Protein AF-A0AAP0C9Q2-F1 (afdb_monomer)

Mean predicted aligned error: 10.0 Å

InterPro domains:
  IPR010666 Zinc finger, GRF-type [PF06839] (2-42)
  IPR010666 Zinc finger, GRF-type [PS51999] (4-44)

pLDDT: mean 94.85, std 4.02, range [73.38, 98.44]

Solvent-accessible surface area (backbone atoms only — not comparable to full-atom values): 6622 Å² total; per-residue (Å²): 140,56,68,23,84,80,75,42,68,38,40,79,48,65,37,84,44,92,91,45,62,72,43,41,26,35,26,53,69,62,81,91,54,90,66,78,38,74,45,80,56,77,77,85,73,54,72,69,53,67,63,46,50,62,56,53,52,54,51,52,53,52,50,53,51,52,52,48,50,53,54,54,52,50,55,52,52,54,49,52,50,55,52,50,54,50,50,51,51,50,51,53,50,52,53,52,51,51,53,53,51,52,53,52,50,54,52,53,55,54,67,73,74,112

Organism: NCBI:txid3103831

Sequence (114 aa):
MVLCYCGRFAIVRTSKTDTNPGRRFYCCAEQGSNCGFFMWFDPPMCARSTELIPGLLKSKMRADLLEHELRTGLGSSTRNQADFEKLEQEISKKNTQIKYLLVIIAFLCLMLLF

Secondary structure (DSSP, 8-state):
--B-TTSSBPEEEE--STTSTT-EEEE-SSTT-TT--EEE--PPPPHHHHHHHHHHHHHHHHHHHHHHHHHHHHH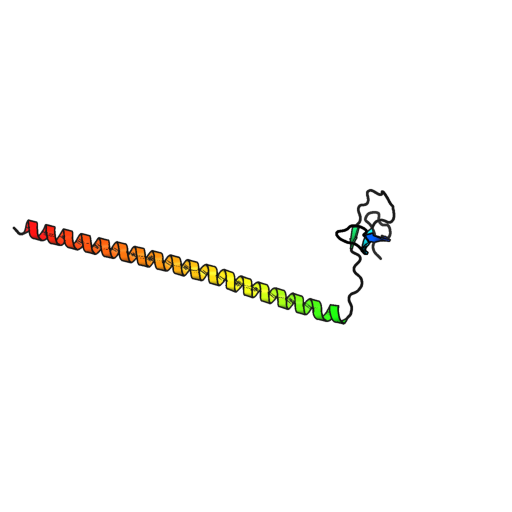HHHHHHHHHHHHHHHHHHHHHHHHHHHHHHHHHHHHT--

Nearest PDB structures (foldseek):
  7jl5-assembly1_A  TM=7.901E-01  e=2.391E-02  Homo sapiens
  7nkx-assembly1_W  TM=2.955E-01  e=7.868E+00  Saccharomyces cerevisiae S288C

Radius of gyration: 36.59 Å; Cα contacts (8 Å, |Δi|>4): 78; chains: 1; bounding box: 69×38×98 Å

Structure (mmCIF, N/CA/C/O backbone):
data_AF-A0AAP0C9Q2-F1
#
_entry.id   AF-A0AAP0C9Q2-F1
#
loop_
_atom_site.group_PDB
_atom_site.id
_atom_site.type_symbol
_atom_site.label_atom_id
_atom_site.label_alt_id
_atom_site.label_comp_id
_atom_site.label_asym_id
_atom_site.label_entity_id
_atom_site.label_seq_id
_atom_site.pdbx_PDB_ins_code
_atom_site.Cartn_x
_atom_site.Cartn_y
_atom_site.Cartn_z
_atom_site.occupancy
_atom_site.B_iso_or_equiv
_atom_site.auth_seq_id
_atom_site.auth_comp_id
_atom_site.auth_asym_id
_atom_site.auth_atom_id
_atom_site.pdbx_PDB_model_num
ATOM 1 N N . MET A 1 1 ? 11.762 1.587 -30.025 1.00 82.12 1 MET A N 1
ATOM 2 C CA . MET A 1 1 ? 12.745 2.696 -29.985 1.00 82.12 1 MET A CA 1
ATOM 3 C C . MET A 1 1 ? 12.202 3.772 -29.060 1.00 82.12 1 MET A C 1
ATOM 5 O O . MET A 1 1 ? 10.992 3.941 -29.035 1.00 82.12 1 MET A O 1
ATOM 9 N N . VAL A 1 2 ? 13.060 4.451 -28.295 1.00 93.94 2 VAL A N 1
ATOM 10 C CA . VAL A 1 2 ? 12.662 5.487 -27.325 1.00 93.94 2 VAL A CA 1
ATOM 11 C C . VAL A 1 2 ? 13.226 6.829 -27.796 1.00 93.94 2 VAL A C 1
ATOM 13 O O . VAL A 1 2 ? 14.399 6.888 -28.164 1.00 93.94 2 VAL A O 1
ATOM 16 N N . LEU A 1 3 ? 12.407 7.882 -27.826 1.00 96.81 3 LEU A N 1
ATOM 17 C CA . LEU A 1 3 ? 12.835 9.245 -28.162 1.00 96.81 3 LEU A CA 1
ATOM 18 C C . LEU A 1 3 ? 13.100 10.039 -26.879 1.00 96.81 3 LEU A C 1
ATOM 20 O O . LEU A 1 3 ? 12.349 9.918 -25.914 1.00 96.81 3 LEU A O 1
ATOM 24 N N . CYS A 1 4 ? 14.158 10.849 -26.867 1.00 96.81 4 CYS A N 1
ATOM 25 C CA . CYS A 1 4 ? 14.398 11.815 -25.801 1.00 96.81 4 CYS A CA 1
ATOM 26 C C . CYS A 1 4 ? 13.550 13.082 -25.999 1.00 96.81 4 CYS A C 1
ATOM 28 O O . CYS A 1 4 ? 12.942 13.284 -27.051 1.00 96.81 4 CYS A O 1
ATOM 30 N N . TYR A 1 5 ? 13.569 13.991 -25.020 1.00 96.25 5 TYR A N 1
ATOM 31 C CA . TYR A 1 5 ? 12.808 15.248 -25.085 1.00 96.25 5 TYR A CA 1
ATOM 32 C C . TYR A 1 5 ? 13.251 16.206 -26.202 1.00 96.25 5 TYR A C 1
ATOM 34 O O . TYR A 1 5 ? 12.504 17.105 -26.565 1.00 96.25 5 TYR A O 1
ATO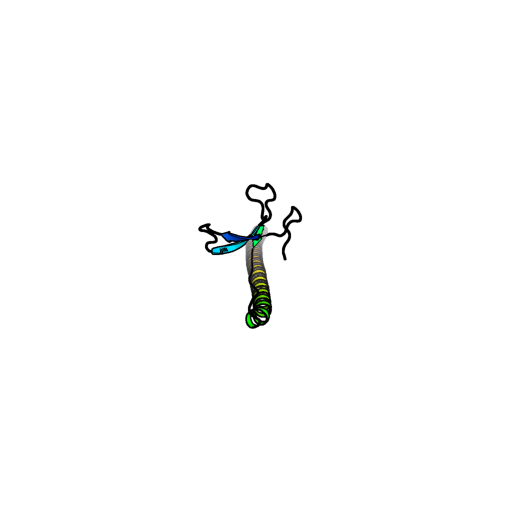M 42 N N . CYS A 1 6 ? 14.430 16.003 -26.796 1.00 95.81 6 CYS A N 1
ATOM 43 C CA . CYS A 1 6 ? 14.866 16.751 -27.978 1.00 95.81 6 CYS A CA 1
ATOM 44 C C . CYS A 1 6 ? 14.362 16.154 -29.306 1.00 95.81 6 CYS A C 1
ATOM 46 O O . CYS A 1 6 ? 14.815 16.582 -30.365 1.00 95.81 6 CYS A O 1
ATOM 48 N N . GLY A 1 7 ? 13.517 15.116 -29.269 1.00 94.88 7 GLY A N 1
ATOM 49 C CA . GLY A 1 7 ? 13.023 14.415 -30.461 1.00 94.88 7 GLY A CA 1
ATOM 50 C C . GLY A 1 7 ? 14.046 13.486 -31.127 1.00 94.88 7 GLY A C 1
ATOM 51 O O . GLY A 1 7 ? 13.789 12.961 -32.206 1.00 94.88 7 GLY A O 1
ATOM 52 N N . ARG A 1 8 ? 15.209 13.263 -30.502 1.00 94.56 8 ARG A N 1
ATOM 53 C CA . ARG A 1 8 ? 16.263 12.358 -30.993 1.00 94.56 8 ARG A CA 1
ATOM 54 C C . ARG A 1 8 ? 16.108 10.965 -30.388 1.00 94.56 8 ARG A C 1
ATOM 56 O O . ARG A 1 8 ? 15.576 10.824 -29.290 1.00 94.56 8 ARG A O 1
ATOM 63 N N . PHE A 1 9 ? 16.626 9.934 -31.052 1.00 97.06 9 PHE A N 1
ATOM 64 C CA . PHE A 1 9 ? 16.680 8.596 -30.459 1.00 97.06 9 PHE A CA 1
ATOM 65 C C . PHE A 1 9 ? 17.549 8.585 -29.196 1.00 97.06 9 PHE A C 1
ATOM 67 O O . PHE A 1 9 ? 18.692 9.045 -29.199 1.00 97.06 9 PHE A O 1
ATOM 74 N N . ALA A 1 10 ? 16.988 8.058 -28.110 1.00 96.50 10 ALA A N 1
ATOM 75 C CA . ALA A 1 10 ? 17.693 7.866 -26.857 1.00 96.50 10 ALA A CA 1
ATOM 76 C C . ALA A 1 10 ? 18.682 6.697 -26.967 1.00 96.50 10 ALA A C 1
ATOM 78 O O . ALA A 1 10 ? 18.417 5.692 -27.631 1.00 96.50 10 ALA A O 1
ATOM 79 N N . ILE A 1 11 ? 19.808 6.812 -26.268 1.00 95.88 11 ILE A N 1
ATOM 80 C CA . ILE A 1 11 ? 20.831 5.764 -26.175 1.00 95.88 11 ILE A CA 1
ATOM 81 C C . ILE A 1 11 ? 20.741 5.058 -24.828 1.00 95.88 11 ILE A C 1
ATOM 83 O O . ILE A 1 11 ? 20.300 5.651 -23.848 1.00 95.88 11 ILE A O 1
ATOM 87 N N . VAL A 1 12 ? 21.196 3.807 -24.761 1.00 96.44 12 VAL A N 1
ATOM 88 C CA . VAL A 1 12 ? 21.262 3.065 -23.497 1.00 96.44 12 VAL A CA 1
ATOM 89 C C . VAL A 1 12 ? 22.642 3.224 -22.870 1.00 96.44 12 VAL A C 1
ATOM 91 O O . VAL A 1 12 ? 23.653 2.944 -23.512 1.00 96.44 12 VAL A O 1
ATOM 94 N N . ARG A 1 13 ? 22.687 3.610 -21.597 1.00 95.56 13 ARG A N 1
ATOM 95 C CA . ARG A 1 13 ? 23.893 3.632 -20.762 1.00 95.56 13 ARG A CA 1
ATOM 96 C C . ARG A 1 13 ? 23.734 2.710 -19.563 1.00 95.56 13 ARG A C 1
ATOM 98 O O . ARG A 1 13 ? 22.628 2.290 -19.235 1.00 95.56 13 ARG A O 1
ATOM 105 N N . THR A 1 14 ? 24.852 2.406 -18.917 1.00 96.62 14 THR A N 1
ATOM 106 C CA . THR A 1 14 ? 24.905 1.606 -17.693 1.00 96.62 14 THR A CA 1
ATOM 107 C C . THR A 1 14 ? 25.281 2.506 -16.528 1.00 96.62 14 THR A C 1
ATOM 109 O O . THR A 1 14 ? 26.264 3.245 -16.603 1.00 96.62 14 THR A O 1
ATOM 112 N N . SER A 1 15 ? 24.489 2.455 -15.464 1.00 96.44 15 SER A N 1
ATOM 113 C CA . SER A 1 15 ? 24.747 3.170 -14.225 1.00 96.44 15 SER A CA 1
ATOM 114 C C . SER A 1 15 ? 25.999 2.620 -13.543 1.00 96.44 15 SER A C 1
ATOM 116 O O . SER A 1 15 ? 26.206 1.409 -13.448 1.00 96.44 15 SER A O 1
ATOM 118 N N . LYS A 1 16 ? 26.834 3.548 -13.078 1.00 96.06 16 LYS A N 1
ATOM 119 C CA . LYS A 1 16 ? 28.051 3.287 -12.301 1.00 96.06 16 LYS A CA 1
ATOM 120 C C . LYS A 1 16 ? 27.932 3.814 -10.866 1.00 96.06 16 LYS A C 1
ATOM 122 O O . LYS A 1 16 ? 28.944 3.989 -10.206 1.00 96.06 16 LYS A O 1
ATOM 127 N N . THR A 1 17 ? 26.719 4.145 -10.423 1.00 95.69 17 THR A N 1
ATOM 12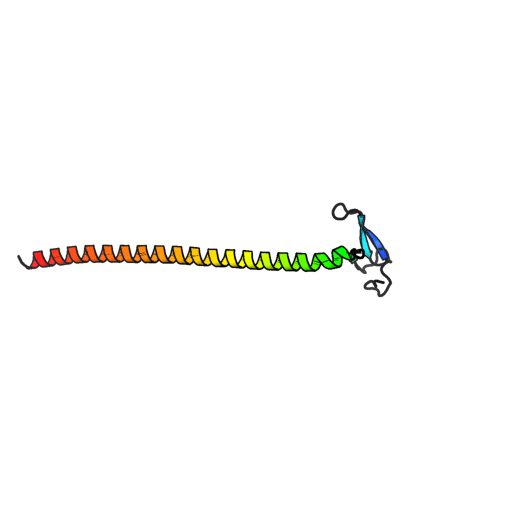8 C CA . THR A 1 17 ? 26.471 4.607 -9.053 1.00 95.69 17 THR A CA 1
ATOM 129 C C . THR A 1 17 ? 26.376 3.421 -8.105 1.00 95.69 17 THR A C 1
ATOM 131 O O . THR A 1 17 ? 25.880 2.363 -8.496 1.00 95.69 17 THR A O 1
ATOM 134 N N . ASP A 1 18 ? 26.765 3.617 -6.848 1.00 96.75 18 ASP A N 1
ATOM 135 C CA . ASP A 1 18 ? 26.705 2.570 -5.818 1.00 96.75 18 ASP A CA 1
ATOM 136 C C . ASP A 1 18 ? 25.270 2.125 -5.506 1.00 96.75 18 ASP A C 1
ATOM 138 O O . ASP A 1 18 ? 25.033 0.985 -5.120 1.00 96.75 18 ASP A O 1
ATOM 142 N N . THR A 1 19 ? 24.283 3.002 -5.716 1.00 96.62 19 THR A N 1
ATOM 143 C CA . THR A 1 19 ? 22.862 2.683 -5.506 1.00 96.62 19 THR A CA 1
ATOM 144 C C . THR A 1 19 ? 22.282 1.807 -6.618 1.00 96.62 19 THR A C 1
ATOM 146 O O . THR A 1 19 ? 21.358 1.039 -6.375 1.00 96.62 19 THR A O 1
ATOM 149 N N . ASN A 1 20 ? 22.773 1.939 -7.856 1.00 95.12 20 ASN A N 1
ATOM 150 C CA . ASN A 1 20 ? 22.260 1.198 -9.013 1.00 95.12 20 ASN A CA 1
ATOM 151 C C . ASN A 1 20 ? 23.406 0.674 -9.897 1.00 95.12 20 ASN A C 1
ATOM 153 O O . ASN A 1 20 ? 23.450 1.007 -11.088 1.00 95.12 20 ASN A O 1
ATOM 157 N N . PRO A 1 21 ? 24.355 -0.109 -9.364 1.00 96.19 21 PRO A N 1
ATOM 158 C CA . PRO A 1 21 ? 25.501 -0.562 -10.135 1.00 96.19 21 PRO A CA 1
ATOM 159 C C . PRO A 1 21 ? 25.038 -1.510 -11.243 1.00 96.19 21 PRO A C 1
ATOM 161 O O . PRO A 1 21 ? 24.248 -2.425 -11.019 1.00 96.19 21 PRO A O 1
ATOM 164 N N . GLY A 1 22 ? 25.489 -1.273 -12.474 1.00 95.19 22 GLY A N 1
ATOM 165 C CA . GLY A 1 22 ? 25.190 -2.152 -13.607 1.00 95.19 22 GLY A CA 1
ATOM 166 C C . GLY A 1 22 ? 23.778 -2.013 -14.194 1.00 95.19 22 GLY A C 1
ATOM 167 O O . GLY A 1 22 ? 23.507 -2.584 -15.252 1.00 95.19 22 GLY A O 1
ATOM 168 N N . ARG A 1 23 ? 22.879 -1.225 -13.583 1.00 96.69 23 ARG A N 1
ATOM 169 C CA . ARG A 1 23 ? 21.519 -1.025 -14.110 1.00 96.69 23 ARG A CA 1
ATOM 170 C C . ARG A 1 23 ? 21.544 -0.150 -15.363 1.00 96.69 23 ARG A C 1
ATOM 172 O O . ARG A 1 23 ? 22.186 0.900 -15.385 1.00 96.69 23 ARG A O 1
ATOM 179 N N . ARG A 1 24 ? 20.841 -0.566 -16.417 1.00 97.31 24 ARG A N 1
ATOM 180 C CA . ARG A 1 24 ? 20.804 0.152 -17.700 1.00 97.31 24 ARG A CA 1
ATOM 181 C C . ARG A 1 24 ? 19.663 1.166 -17.745 1.00 97.31 24 ARG A C 1
ATOM 183 O O . ARG A 1 24 ? 18.604 0.927 -17.176 1.00 97.31 24 ARG A O 1
ATOM 190 N N . PHE A 1 25 ? 19.861 2.275 -18.447 1.00 96.75 25 PHE A N 1
ATOM 191 C CA . PHE A 1 25 ? 18.859 3.326 -18.636 1.00 96.75 25 PHE A CA 1
ATOM 192 C C . PHE A 1 25 ? 18.997 3.984 -20.010 1.00 96.75 25 PHE A C 1
ATOM 194 O O . PHE A 1 25 ? 20.093 4.057 -20.563 1.00 96.75 25 PHE A O 1
ATOM 201 N N . TYR A 1 26 ? 17.887 4.466 -20.557 1.00 96.69 26 TYR A N 1
ATOM 202 C CA . TYR A 1 26 ? 17.840 5.339 -21.719 1.00 96.69 26 TYR A CA 1
ATOM 203 C C . TYR A 1 26 ? 18.140 6.786 -21.320 1.00 96.69 26 TYR A C 1
ATOM 205 O O . TYR A 1 26 ? 17.598 7.286 -20.334 1.00 96.69 26 TYR A O 1
ATOM 213 N N . CYS A 1 27 ? 18.960 7.479 -22.109 1.00 95.69 27 CYS A N 1
ATOM 214 C CA . CYS A 1 27 ? 19.243 8.903 -21.944 1.00 95.69 27 CYS A CA 1
ATOM 215 C C . CYS A 1 27 ? 19.404 9.620 -23.290 1.00 95.69 27 CYS A C 1
ATOM 217 O O . CYS A 1 27 ? 19.504 8.986 -24.344 1.00 95.69 27 CYS A O 1
ATOM 219 N N . CYS A 1 28 ? 19.455 10.956 -23.260 1.00 96.50 28 CYS A N 1
ATOM 220 C CA . CYS A 1 28 ? 19.812 11.738 -24.445 1.00 96.50 28 CYS A CA 1
ATOM 221 C C . CYS A 1 28 ? 21.193 11.312 -24.977 1.00 96.50 28 CYS A C 1
ATOM 223 O O . CYS A 1 28 ? 22.119 11.056 -24.203 1.00 96.50 28 CYS A O 1
ATOM 225 N N . ALA A 1 29 ? 21.325 11.235 -26.303 1.00 94.25 29 ALA A N 1
ATOM 226 C CA . ALA A 1 29 ? 22.592 10.917 -26.957 1.00 94.25 29 ALA A CA 1
ATOM 227 C C . ALA A 1 29 ? 23.651 12.014 -26.751 1.00 94.25 29 ALA A C 1
ATOM 229 O O . ALA A 1 29 ? 24.842 11.721 -26.650 1.00 94.25 29 ALA A O 1
ATOM 230 N N . GLU A 1 30 ? 23.207 13.269 -26.659 1.00 93.38 30 GLU A N 1
ATOM 231 C CA . GLU A 1 30 ? 24.069 14.439 -26.526 1.00 93.38 30 GLU A CA 1
ATOM 232 C C . GLU A 1 30 ? 24.525 14.631 -25.075 1.00 93.38 30 GLU A C 1
ATOM 234 O O . GLU A 1 30 ? 23.731 14.944 -24.179 1.00 93.38 30 GLU A O 1
ATOM 239 N N . GLN A 1 31 ? 25.824 14.430 -24.849 1.00 82.88 31 GLN A N 1
ATOM 240 C CA . GLN A 1 31 ? 26.462 14.629 -23.548 1.00 82.88 31 GLN A CA 1
ATOM 241 C C . GLN A 1 31 ? 26.524 16.111 -23.192 1.00 82.88 31 GLN A C 1
ATOM 243 O O . GLN A 1 31 ? 26.833 16.934 -24.043 1.00 82.88 31 GLN A O 1
ATOM 248 N N . GLY A 1 32 ? 26.237 16.442 -21.931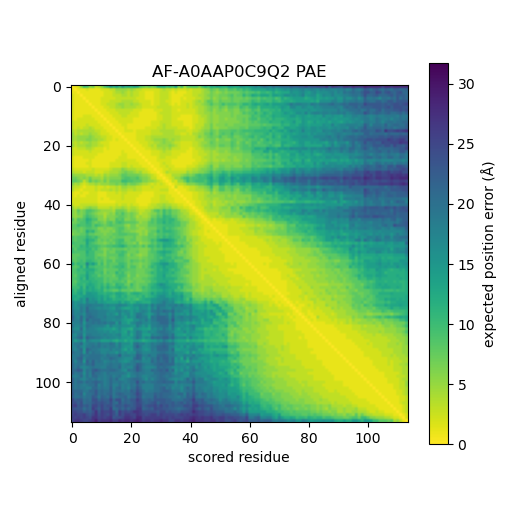 1.00 80.50 32 GLY A N 1
ATOM 249 C CA . GLY A 1 32 ? 26.208 17.833 -21.469 1.00 80.50 32 GLY A CA 1
ATOM 250 C C . GLY A 1 32 ? 24.992 18.630 -21.950 1.00 80.50 32 GLY A C 1
ATOM 251 O O . GLY A 1 32 ? 24.900 19.816 -21.654 1.00 80.50 32 GLY A O 1
ATOM 252 N N . SER A 1 33 ? 24.044 18.003 -22.659 1.00 86.25 33 SER A N 1
ATOM 253 C CA . SER A 1 33 ? 22.785 18.664 -23.001 1.00 86.25 33 SER A CA 1
ATOM 254 C C . SER A 1 33 ? 21.928 18.903 -21.755 1.00 86.25 33 SER A C 1
ATOM 256 O O . SER A 1 33 ? 21.810 18.039 -20.885 1.00 86.25 33 SER A O 1
ATOM 258 N N . ASN A 1 34 ? 21.213 20.027 -21.734 1.00 93.00 34 ASN A N 1
ATOM 259 C CA . ASN A 1 34 ? 20.191 20.323 -20.723 1.00 93.00 34 ASN A CA 1
ATOM 260 C C . ASN A 1 34 ? 18.885 19.527 -20.944 1.00 93.00 34 ASN A C 1
ATOM 262 O O . ASN A 1 34 ? 17.844 19.880 -20.403 1.00 93.00 34 ASN A O 1
ATOM 266 N N . CYS A 1 35 ? 18.913 18.462 -21.759 1.00 95.31 35 CYS A N 1
ATOM 267 C CA . CYS A 1 35 ? 17.734 17.662 -22.086 1.00 95.31 35 CYS A CA 1
ATOM 268 C C . CYS A 1 35 ? 17.154 16.961 -20.852 1.00 95.31 35 CYS A C 1
ATOM 270 O O . CYS A 1 35 ? 15.940 16.892 -20.713 1.00 95.31 35 CYS A O 1
ATOM 272 N N . GLY A 1 36 ? 18.004 16.391 -19.992 1.00 93.50 36 GLY A N 1
ATOM 273 C CA . GL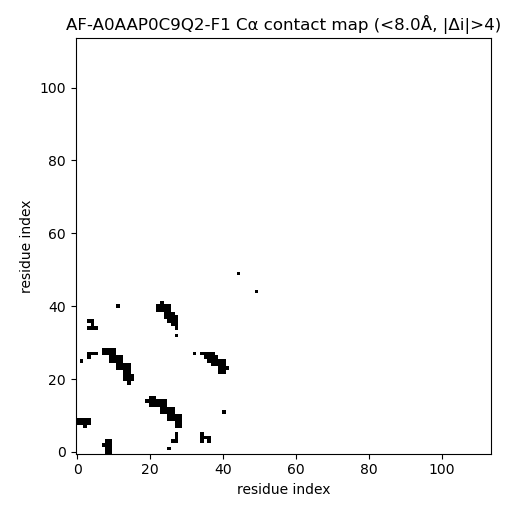Y A 1 36 ? 17.568 15.707 -18.767 1.00 93.50 36 GLY A CA 1
ATOM 274 C C . GLY A 1 36 ? 16.746 14.423 -18.969 1.00 93.50 36 GLY A C 1
ATOM 275 O O . GLY A 1 36 ? 16.240 13.876 -17.994 1.00 93.50 36 GLY A O 1
ATOM 276 N N . PHE A 1 37 ? 16.597 13.917 -20.200 1.00 96.38 37 PHE A N 1
ATOM 277 C CA . PHE A 1 37 ? 15.844 12.684 -20.456 1.00 96.38 37 PHE A CA 1
ATOM 278 C C . PHE A 1 37 ? 16.493 11.468 -19.778 1.00 96.38 37 PHE A C 1
ATOM 280 O O . PHE A 1 37 ? 17.670 11.177 -20.019 1.00 96.38 37 PHE A O 1
ATOM 287 N N . PHE A 1 38 ? 15.698 10.739 -18.993 1.00 95.25 38 PHE A N 1
ATOM 288 C CA . PHE A 1 38 ? 16.086 9.528 -18.278 1.00 95.25 38 PHE A CA 1
ATOM 289 C C . PHE A 1 38 ? 14.904 8.554 -18.199 1.00 95.25 38 PHE A C 1
ATOM 291 O O . PHE A 1 38 ? 13.805 8.940 -17.805 1.00 95.25 38 PHE A O 1
ATOM 298 N N . MET A 1 39 ? 15.133 7.283 -18.524 1.00 95.69 39 MET A N 1
ATOM 299 C CA . MET A 1 39 ? 14.155 6.206 -18.341 1.00 95.69 39 MET A CA 1
ATOM 300 C C . MET A 1 39 ? 14.888 4.894 -18.077 1.00 95.69 39 MET A C 1
ATOM 302 O O . MET A 1 39 ? 15.867 4.599 -18.756 1.00 95.69 39 MET A O 1
ATOM 306 N N . TRP A 1 40 ? 14.442 4.080 -17.124 1.00 96.25 40 TRP A N 1
ATOM 307 C CA . TRP A 1 40 ? 15.071 2.778 -16.893 1.00 96.25 40 TRP A CA 1
ATOM 308 C C . TRP A 1 40 ? 14.919 1.855 -18.110 1.00 96.25 40 TRP A C 1
ATOM 310 O O . TRP A 1 40 ? 13.896 1.861 -18.791 1.00 96.25 40 TRP A O 1
ATOM 320 N N . PHE A 1 41 ? 15.972 1.091 -18.410 1.00 95.19 41 PHE A N 1
ATOM 321 C CA . PHE A 1 41 ? 15.915 0.020 -19.397 1.00 95.19 41 PHE A CA 1
ATOM 322 C C . PHE A 1 41 ? 15.498 -1.250 -18.663 1.00 95.19 41 PHE A C 1
ATOM 324 O O . PHE A 1 41 ? 16.297 -1.813 -17.911 1.00 95.19 41 PHE A O 1
ATOM 331 N N . ASP A 1 42 ? 14.275 -1.703 -18.914 1.00 89.44 42 ASP A N 1
ATOM 332 C CA . ASP A 1 42 ? 13.784 -2.971 -18.395 1.00 89.44 42 ASP A CA 1
ATOM 333 C C . ASP A 1 42 ? 13.779 -4.001 -19.538 1.00 89.44 42 ASP A C 1
ATOM 335 O O . ASP A 1 42 ? 13.115 -3.790 -20.560 1.00 89.44 42 ASP A O 1
ATOM 339 N N . PRO A 1 43 ? 14.560 -5.093 -19.436 1.00 85.62 43 PRO A N 1
ATOM 340 C CA . PRO A 1 43 ? 14.530 -6.151 -20.436 1.00 85.62 43 PRO A CA 1
ATOM 341 C C . PRO A 1 43 ? 13.154 -6.836 -20.451 1.00 85.62 43 PRO A C 1
ATOM 343 O O . PRO A 1 43 ? 12.460 -6.843 -19.429 1.00 85.62 43 PRO A O 1
ATOM 346 N N . PRO A 1 44 ? 12.755 -7.452 -21.580 1.00 86.94 44 PRO A N 1
ATOM 347 C CA . PRO A 1 44 ? 11.529 -8.234 -21.617 1.00 86.94 44 PRO A CA 1
ATOM 348 C C . PRO A 1 44 ? 11.584 -9.327 -20.548 1.00 86.94 44 PRO A C 1
ATOM 350 O O . PRO A 1 44 ? 12.551 -10.086 -20.454 1.00 86.94 44 PRO A O 1
ATOM 353 N N . MET A 1 45 ? 10.536 -9.390 -19.731 1.00 88.38 45 MET A N 1
ATOM 354 C CA . MET A 1 45 ? 10.350 -10.479 -18.779 1.00 88.38 45 MET A CA 1
ATOM 355 C C . MET A 1 45 ? 10.154 -11.795 -19.537 1.00 88.38 45 MET A C 1
ATOM 357 O O . MET A 1 45 ? 9.634 -11.809 -20.654 1.00 88.38 45 MET A O 1
ATOM 361 N N . CYS A 1 46 ? 10.546 -12.919 -18.934 1.00 92.38 46 CYS A N 1
ATOM 362 C CA . CYS A 1 46 ? 10.246 -14.216 -19.533 1.00 92.38 46 CYS A CA 1
ATOM 363 C C . CYS A 1 46 ? 8.729 -14.478 -19.511 1.00 92.38 46 CYS A C 1
ATOM 365 O O . CYS A 1 46 ? 8.026 -13.998 -18.618 1.00 92.38 46 CYS A O 1
ATOM 367 N N . ALA A 1 47 ? 8.237 -15.277 -20.463 1.00 92.12 47 ALA A N 1
ATOM 368 C CA . ALA A 1 47 ? 6.808 -15.582 -20.600 1.00 92.12 47 ALA A CA 1
ATOM 369 C C . ALA A 1 47 ? 6.184 -16.101 -19.286 1.00 92.12 47 ALA A C 1
ATOM 371 O O . ALA A 1 47 ? 5.118 -15.660 -18.858 1.00 92.12 47 ALA A O 1
ATOM 372 N N . ARG A 1 48 ? 6.922 -16.953 -18.563 1.00 93.62 48 ARG A N 1
ATOM 373 C CA . ARG A 1 48 ? 6.499 -17.460 -17.251 1.00 93.62 48 ARG A CA 1
ATOM 374 C C . ARG A 1 48 ? 6.300 -16.340 -16.225 1.00 93.62 48 ARG A C 1
ATOM 376 O O . ARG A 1 48 ? 5.325 -16.349 -15.481 1.00 93.62 48 ARG A O 1
ATOM 383 N N . SER A 1 49 ? 7.213 -15.372 -16.166 1.00 92.44 49 SER A N 1
ATOM 384 C CA . SER A 1 49 ? 7.087 -14.226 -15.260 1.00 92.44 49 SER A CA 1
ATOM 385 C C . SER A 1 49 ? 5.903 -13.343 -15.639 1.00 92.44 49 SER A C 1
ATOM 387 O O . SER A 1 49 ? 5.178 -12.903 -14.750 1.00 92.44 49 SER A O 1
ATOM 389 N N . THR A 1 50 ? 5.664 -13.124 -16.935 1.00 91.44 50 THR A N 1
ATOM 390 C CA . THR A 1 50 ? 4.523 -12.316 -17.391 1.00 91.44 50 THR A CA 1
ATOM 391 C C . THR A 1 50 ? 3.169 -12.936 -17.051 1.00 91.44 50 THR A C 1
ATOM 393 O O . THR A 1 50 ? 2.214 -12.201 -16.827 1.00 91.44 50 THR A O 1
ATOM 396 N N . GLU A 1 51 ? 3.085 -14.263 -16.946 1.00 93.31 51 GLU A N 1
ATOM 397 C CA . GLU A 1 51 ? 1.867 -14.968 -16.530 1.00 93.31 51 GLU A CA 1
ATOM 398 C C . GLU A 1 51 ? 1.676 -14.967 -15.005 1.00 93.31 51 GLU A C 1
ATOM 400 O O . GLU A 1 51 ? 0.570 -14.753 -14.508 1.00 93.31 51 GLU A O 1
ATOM 405 N N . LEU A 1 52 ? 2.752 -15.186 -14.242 1.00 94.56 52 LEU A N 1
ATOM 406 C CA . LEU A 1 52 ? 2.672 -15.359 -12.789 1.00 94.56 52 LEU A CA 1
ATOM 407 C C . LEU A 1 52 ? 2.567 -14.036 -12.020 1.00 94.56 52 LEU A C 1
ATOM 409 O O . LEU A 1 52 ? 1.774 -13.933 -11.080 1.00 94.56 52 LEU A O 1
ATOM 413 N N . ILE A 1 53 ? 3.362 -13.026 -12.390 1.00 94.44 53 ILE A N 1
ATOM 414 C CA . ILE A 1 53 ? 3.487 -11.776 -11.622 1.00 94.44 53 ILE A CA 1
ATOM 415 C C . ILE A 1 53 ? 2.130 -11.075 -11.425 1.00 94.44 53 ILE A C 1
ATOM 417 O O . ILE A 1 53 ? 1.826 -10.721 -10.283 1.00 94.44 53 ILE A O 1
ATOM 421 N N . PRO A 1 54 ? 1.266 -10.914 -12.450 1.00 95.19 54 PRO A N 1
ATOM 422 C CA . PRO A 1 54 ? -0.033 -10.265 -12.261 1.00 95.19 54 PRO A CA 1
ATOM 423 C C . PRO A 1 54 ? -0.929 -10.994 -11.250 1.00 95.19 54 PRO A C 1
ATOM 425 O O . PRO A 1 54 ? -1.594 -10.356 -10.430 1.00 95.19 54 PRO A O 1
ATOM 428 N N . GLY A 1 55 ? -0.925 -12.333 -11.270 1.00 94.94 55 GLY A N 1
ATOM 429 C CA . GLY A 1 55 ? -1.695 -13.152 -10.332 1.00 94.94 55 GLY A CA 1
ATOM 430 C C . GLY A 1 55 ? -1.217 -12.983 -8.890 1.00 94.94 55 GLY A C 1
ATOM 431 O O . GLY A 1 55 ? -2.031 -12.769 -7.988 1.00 94.94 55 GLY A O 1
ATOM 432 N N . LEU A 1 56 ? 0.102 -13.000 -8.685 1.00 96.69 56 LEU A N 1
ATOM 433 C CA . LEU A 1 56 ? 0.720 -12.799 -7.373 1.00 96.69 56 LEU A CA 1
ATOM 434 C C . LEU A 1 56 ? 0.429 -11.403 -6.811 1.00 96.69 56 LEU A C 1
ATOM 436 O O . LEU A 1 56 ? 0.017 -11.287 -5.657 1.00 96.69 56 LEU A O 1
ATOM 440 N N . LEU A 1 57 ? 0.561 -10.354 -7.630 1.00 96.44 57 LEU A N 1
ATOM 441 C CA . LEU A 1 57 ? 0.245 -8.980 -7.226 1.00 96.44 57 LEU A CA 1
ATOM 442 C C . LEU A 1 57 ? -1.223 -8.834 -6.812 1.00 96.44 57 LEU A C 1
ATOM 444 O O . LEU A 1 57 ? -1.519 -8.252 -5.769 1.00 96.44 57 LEU A O 1
ATOM 448 N N . LYS A 1 58 ? -2.150 -9.424 -7.577 1.00 97.19 58 LYS A N 1
ATOM 449 C CA . LYS A 1 58 ? -3.579 -9.409 -7.235 1.00 97.19 58 LYS A CA 1
ATOM 450 C C . LYS A 1 58 ? -3.859 -10.150 -5.928 1.00 97.19 58 LYS A C 1
ATOM 452 O O . LYS A 1 58 ? -4.696 -9.702 -5.150 1.00 97.19 58 LYS A O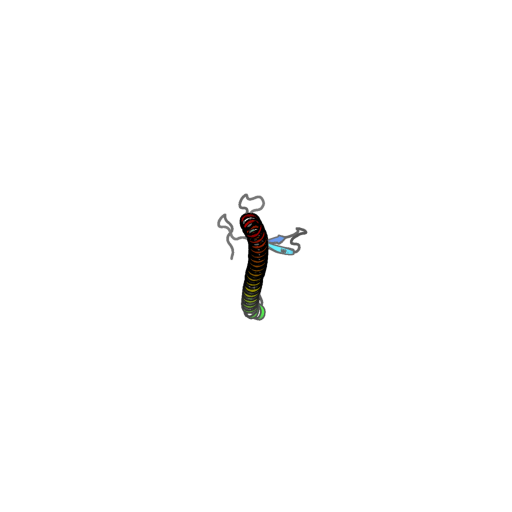 1
ATOM 457 N N . SER A 1 59 ? -3.183 -11.272 -5.684 1.00 97.69 59 SER A N 1
ATOM 458 C CA . SER A 1 59 ? -3.318 -12.020 -4.431 1.00 97.69 59 SER A CA 1
ATOM 459 C C . SER A 1 59 ? -2.813 -11.212 -3.238 1.00 97.69 59 SER A C 1
ATOM 461 O O . SER A 1 59 ? -3.512 -11.119 -2.233 1.00 97.69 59 SER A O 1
ATOM 463 N N . LYS A 1 60 ? -1.637 -10.585 -3.366 1.00 97.81 60 LYS A N 1
ATOM 464 C CA . LYS A 1 60 ? -1.066 -9.723 -2.325 1.00 97.81 60 LYS A CA 1
ATOM 465 C C . LYS A 1 60 ? -1.997 -8.559 -2.003 1.00 97.81 60 LYS A C 1
ATOM 467 O O . LYS A 1 60 ? -2.310 -8.349 -0.842 1.00 97.81 60 LYS A O 1
ATOM 472 N N . MET A 1 61 ? -2.517 -7.880 -3.025 1.00 97.62 61 MET A N 1
ATOM 473 C CA . MET A 1 61 ? -3.453 -6.771 -2.835 1.00 97.62 61 MET A CA 1
ATOM 474 C C . MET A 1 61 ? -4.722 -7.201 -2.085 1.00 97.62 61 MET A C 1
ATOM 476 O O . MET A 1 61 ? -5.178 -6.481 -1.205 1.00 97.62 61 MET A O 1
ATOM 480 N N . ARG A 1 62 ? -5.289 -8.379 -2.387 1.00 97.69 62 ARG A N 1
ATOM 481 C CA . ARG A 1 62 ? -6.444 -8.902 -1.633 1.00 97.69 62 ARG A CA 1
ATOM 482 C C . ARG A 1 62 ? -6.100 -9.203 -0.178 1.00 97.69 62 ARG A C 1
ATOM 484 O O . ARG A 1 62 ? -6.904 -8.895 0.692 1.00 97.69 62 ARG A O 1
ATOM 491 N N . ALA A 1 63 ? -4.939 -9.807 0.071 1.00 97.88 63 ALA A N 1
ATOM 492 C CA . ALA A 1 63 ? -4.483 -10.091 1.427 1.00 97.88 63 ALA A CA 1
ATOM 493 C C . ALA A 1 63 ? -4.307 -8.794 2.229 1.00 97.88 63 ALA A C 1
ATOM 495 O O . ALA A 1 63 ? -4.796 -8.710 3.348 1.00 97.88 63 ALA A O 1
ATOM 496 N N . ASP A 1 64 ? -3.716 -7.767 1.618 1.00 97.50 64 ASP A N 1
ATOM 497 C CA . ASP A 1 64 ? -3.499 -6.462 2.251 1.00 97.50 64 ASP A CA 1
ATOM 498 C C . ASP A 1 64 ? -4.815 -5.753 2.579 1.00 97.50 64 ASP A C 1
ATOM 500 O O . ASP A 1 64 ? -4.948 -5.147 3.641 1.00 97.50 64 ASP A O 1
ATOM 504 N N . LEU A 1 65 ? -5.806 -5.850 1.687 1.00 97.00 65 LEU A N 1
ATOM 505 C CA . LEU A 1 65 ? -7.147 -5.320 1.935 1.00 97.00 65 LEU A CA 1
ATOM 506 C C . LEU A 1 65 ? -7.817 -6.036 3.110 1.00 97.00 65 LEU A C 1
ATOM 508 O O . LEU A 1 65 ? -8.327 -5.372 4.009 1.00 97.00 65 LEU A O 1
ATOM 512 N N . LEU A 1 66 ? -7.765 -7.371 3.137 1.00 96.56 66 LEU A N 1
ATOM 513 C CA . LEU A 1 66 ? -8.341 -8.154 4.228 1.00 96.56 66 LEU A CA 1
ATOM 514 C C . LEU A 1 66 ? -7.641 -7.861 5.562 1.00 96.56 66 LEU A C 1
ATOM 516 O O . LEU A 1 66 ? -8.299 -7.695 6.584 1.00 96.56 66 LEU A O 1
ATOM 520 N N . GLU A 1 67 ? -6.312 -7.762 5.561 1.00 96.69 67 GLU A N 1
ATOM 521 C CA . GLU A 1 67 ? -5.535 -7.409 6.750 1.00 96.69 67 GLU A CA 1
ATOM 522 C C . GLU A 1 67 ? -5.906 -6.012 7.264 1.00 96.69 67 GLU A C 1
ATOM 524 O O . GLU A 1 67 ? -6.098 -5.812 8.466 1.00 96.69 67 GLU A O 1
ATOM 529 N N . HIS A 1 68 ? -6.076 -5.048 6.357 1.00 96.44 68 HIS A N 1
ATOM 530 C CA . HIS A 1 68 ? -6.525 -3.709 6.711 1.00 96.44 68 HIS A CA 1
ATOM 531 C C . HIS A 1 68 ? -7.944 -3.712 7.303 1.00 96.44 68 HIS A C 1
ATOM 533 O O . HIS A 1 68 ? -8.158 -3.098 8.347 1.00 96.44 68 HIS A O 1
ATOM 539 N N . GLU A 1 69 ? -8.898 -4.414 6.686 1.00 96.38 69 GLU A N 1
ATOM 540 C CA . GLU A 1 69 ? -10.271 -4.559 7.194 1.00 96.38 69 GLU A CA 1
ATOM 541 C C . GLU A 1 69 ? -10.314 -5.217 8.580 1.00 96.38 69 GLU A C 1
ATOM 543 O O . GLU A 1 69 ? -11.018 -4.743 9.473 1.00 96.38 69 GLU A O 1
ATOM 548 N N . LEU A 1 70 ? -9.515 -6.264 8.802 1.00 95.50 70 LEU A N 1
ATOM 549 C CA . LEU A 1 70 ? -9.389 -6.900 10.114 1.00 95.50 70 LEU A CA 1
ATOM 550 C C . LEU A 1 70 ? -8.850 -5.915 11.154 1.00 95.50 70 LEU A C 1
ATOM 552 O O . LEU A 1 70 ? -9.392 -5.811 12.256 1.00 95.50 70 LEU A O 1
ATOM 556 N N . ARG A 1 71 ? -7.808 -5.152 10.810 1.00 95.62 71 ARG A N 1
ATOM 557 C CA . ARG A 1 71 ? -7.202 -4.174 11.721 1.00 95.62 71 ARG A CA 1
ATOM 558 C C . ARG A 1 71 ? -8.169 -3.047 12.084 1.00 95.62 71 ARG A C 1
ATOM 560 O O . ARG A 1 71 ? -8.241 -2.667 13.254 1.00 95.62 71 ARG A O 1
ATOM 567 N N . THR A 1 72 ? -8.906 -2.507 11.115 1.00 94.50 72 THR A N 1
ATOM 568 C CA . THR A 1 72 ? -9.892 -1.445 11.373 1.00 94.50 72 THR A CA 1
ATOM 569 C C . THR A 1 72 ? -11.085 -1.972 12.168 1.00 94.50 72 THR A C 1
ATOM 571 O O . THR A 1 72 ? -11.495 -1.333 13.140 1.00 94.50 72 THR A O 1
ATOM 574 N N . GLY A 1 73 ? -11.584 -3.166 11.835 1.00 95.06 73 GLY A N 1
ATOM 575 C CA . GLY A 1 73 ? -12.645 -3.850 12.574 1.00 95.06 73 GLY A CA 1
ATOM 576 C C . GLY A 1 73 ? -12.276 -4.098 14.039 1.00 95.06 73 GLY A C 1
ATOM 577 O O . GLY A 1 73 ? -13.043 -3.740 14.938 1.00 95.06 73 GLY A O 1
ATOM 578 N N . LEU A 1 74 ? -11.068 -4.606 14.305 1.00 92.62 74 LEU A N 1
ATOM 579 C CA . LEU A 1 74 ? -10.545 -4.780 15.664 1.00 92.62 74 LEU A CA 1
ATOM 580 C C . LEU A 1 74 ? -10.448 -3.447 16.416 1.00 92.62 74 LEU A C 1
ATOM 582 O O . LEU A 1 74 ? -10.872 -3.372 17.566 1.00 92.62 74 LEU A O 1
ATOM 586 N N . GLY A 1 75 ? -9.956 -2.385 15.769 1.00 91.62 75 GLY A N 1
ATOM 587 C CA . GLY A 1 75 ? -9.878 -1.048 16.371 1.00 91.62 75 GLY A CA 1
ATOM 588 C C . GLY A 1 75 ? -11.244 -0.466 16.755 1.00 91.62 75 GLY A C 1
ATOM 589 O O . GLY A 1 75 ? -11.376 0.184 17.790 1.00 91.62 75 GLY A O 1
ATOM 590 N N . SER A 1 76 ? -12.280 -0.723 15.952 1.00 90.94 76 SER A N 1
ATOM 591 C CA . SER A 1 76 ? -13.652 -0.328 16.296 1.00 90.94 76 SER A CA 1
ATOM 592 C C . SER A 1 76 ? -14.221 -1.154 17.456 1.00 90.94 76 SER A C 1
ATOM 594 O O . SER A 1 76 ? -14.822 -0.595 18.370 1.00 90.94 76 SER A O 1
ATOM 596 N N . SER A 1 77 ? -13.964 -2.466 17.471 1.00 90.12 77 SER A N 1
ATOM 597 C CA . SER A 1 77 ? -14.451 -3.379 18.512 1.00 90.12 77 SER A CA 1
ATOM 598 C C . SER A 1 77 ? -13.840 -3.063 19.877 1.00 90.12 77 SER A C 1
ATOM 600 O O . SER A 1 77 ? -14.555 -3.027 20.875 1.00 90.12 77 SER A O 1
ATOM 602 N N . THR A 1 78 ? -12.540 -2.762 19.931 1.00 92.69 78 THR A N 1
ATOM 603 C CA . T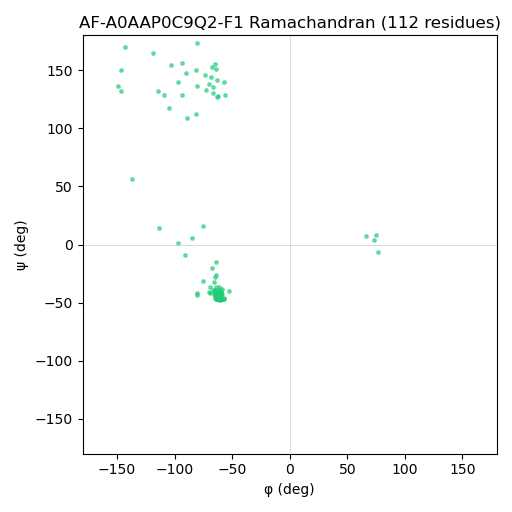HR A 1 78 ? -11.865 -2.370 21.179 1.00 92.69 78 THR A CA 1
ATOM 604 C C . THR A 1 78 ? -12.358 -1.025 21.704 1.00 92.69 78 THR A C 1
ATOM 606 O O . THR A 1 78 ? -12.556 -0.880 22.908 1.00 92.69 78 THR A O 1
ATOM 609 N N . ARG A 1 79 ? -12.611 -0.049 20.822 1.00 91.94 79 ARG A N 1
ATOM 610 C CA . ARG A 1 79 ? -13.203 1.237 21.212 1.00 91.94 79 ARG A CA 1
ATOM 611 C C . ARG A 1 79 ? -14.615 1.061 21.770 1.00 91.94 79 ARG A C 1
ATOM 613 O O . ARG A 1 79 ? -14.900 1.591 22.837 1.00 91.94 79 ARG A O 1
ATOM 620 N N . ASN A 1 80 ? -15.455 0.277 21.095 1.00 94.88 80 ASN A N 1
ATOM 621 C CA . ASN A 1 80 ? -16.808 -0.024 21.561 1.00 94.88 80 ASN A CA 1
ATOM 622 C C . ASN A 1 80 ? -16.795 -0.726 22.930 1.00 94.88 80 ASN A C 1
ATOM 624 O O . ASN A 1 80 ? -17.592 -0.377 23.794 1.00 94.88 80 ASN A O 1
ATOM 628 N N . GLN A 1 81 ? -15.865 -1.662 23.151 1.00 96.00 81 GLN A N 1
ATOM 629 C CA . GLN A 1 81 ? -15.674 -2.321 24.447 1.00 96.00 81 GLN A CA 1
ATOM 630 C C . GLN A 1 81 ? -15.298 -1.315 25.546 1.00 96.00 81 GLN A C 1
ATOM 632 O O . GLN A 1 81 ? -15.919 -1.297 26.606 1.00 96.00 81 GLN A O 1
ATOM 637 N N . ALA A 1 82 ? -14.328 -0.435 25.284 1.00 96.50 82 ALA A N 1
ATOM 638 C CA . ALA A 1 82 ? -13.919 0.590 26.243 1.00 96.50 82 ALA A CA 1
ATOM 639 C C . ALA A 1 82 ? -15.044 1.599 26.543 1.00 96.50 82 ALA A C 1
ATOM 641 O O . ALA A 1 82 ? -15.185 2.066 27.674 1.00 96.50 82 ALA A O 1
ATOM 642 N N . ASP A 1 83 ? -15.850 1.946 25.538 1.00 97.00 83 ASP A N 1
ATOM 643 C CA . ASP A 1 83 ? -17.004 2.828 25.708 1.00 97.00 83 ASP A CA 1
ATOM 644 C C . ASP A 1 83 ? -18.117 2.139 26.525 1.00 97.00 83 ASP A C 1
ATOM 646 O O . ASP A 1 83 ? -18.728 2.779 27.385 1.00 97.00 83 ASP A O 1
ATOM 650 N N . PHE A 1 84 ? -18.326 0.830 26.343 1.00 96.94 84 PHE A N 1
ATOM 651 C CA . PHE A 1 84 ? -19.244 0.030 27.161 1.00 96.94 84 PHE A CA 1
ATOM 652 C C . PHE A 1 84 ? -18.795 -0.041 28.629 1.00 96.94 84 PHE A C 1
ATOM 654 O O . PHE A 1 84 ? -19.584 0.252 29.525 1.00 96.94 84 PHE A O 1
ATOM 661 N N . GLU A 1 85 ? -17.513 -0.315 28.887 1.00 97.31 85 GLU A N 1
ATOM 662 C CA . GLU A 1 85 ? -16.947 -0.342 30.245 1.00 97.31 85 GLU A CA 1
ATOM 663 C C . GLU A 1 85 ? -17.104 1.005 30.973 1.00 97.31 85 GLU A C 1
ATOM 665 O O . GLU A 1 85 ? -17.413 1.051 32.168 1.00 97.31 85 GLU A O 1
ATOM 670 N N . LYS A 1 86 ? -16.950 2.130 30.259 1.00 97.75 86 LYS A N 1
ATOM 671 C CA . LYS A 1 86 ? -17.205 3.466 30.826 1.00 97.75 86 LYS A CA 1
ATOM 672 C C . LYS A 1 86 ? -18.669 3.668 31.197 1.00 97.75 86 LYS A C 1
ATOM 674 O O . LYS A 1 86 ? -18.948 4.221 32.261 1.00 97.75 86 LYS A O 1
ATOM 679 N N . LEU A 1 87 ? -19.595 3.240 30.339 1.00 97.94 87 LEU A N 1
ATOM 680 C CA . LEU A 1 87 ? -21.028 3.332 30.621 1.00 97.94 87 LEU A CA 1
ATOM 681 C C . LEU A 1 87 ? -21.400 2.498 31.850 1.00 97.94 87 LEU A C 1
ATOM 683 O O . LEU A 1 87 ? -22.130 2.984 32.713 1.00 97.94 87 LEU A O 1
ATOM 687 N N . GLU A 1 88 ? -20.856 1.288 31.984 1.00 97.81 88 GLU A N 1
ATOM 688 C CA . GLU A 1 88 ? -21.066 0.453 33.171 1.00 97.81 88 GLU A CA 1
ATOM 689 C C . GLU A 1 88 ? -20.542 1.118 34.449 1.00 97.81 88 GLU A C 1
ATOM 691 O O . GLU A 1 88 ? -21.233 1.135 35.475 1.00 97.81 88 GLU A O 1
ATOM 696 N N . GLN A 1 89 ? -19.357 1.734 34.396 1.00 98.31 89 GLN A N 1
ATOM 697 C CA . GLN A 1 89 ? -18.835 2.517 35.517 1.00 98.31 89 GLN A CA 1
ATOM 698 C C . GLN A 1 89 ? -19.742 3.701 35.862 1.00 98.31 89 GLN A C 1
ATOM 700 O O . GLN A 1 89 ? -19.994 3.966 37.041 1.00 98.31 89 GLN A O 1
ATOM 705 N N . GLU A 1 90 ? -20.258 4.410 34.858 1.00 98.38 90 GLU A N 1
ATOM 706 C CA . GLU A 1 90 ? -21.147 5.547 35.081 1.00 98.38 90 GLU A CA 1
ATOM 707 C C . GLU A 1 90 ? -22.474 5.109 35.719 1.00 98.38 90 GLU A C 1
ATOM 709 O O . GLU A 1 90 ? -22.934 5.730 36.684 1.00 98.38 90 GLU A O 1
ATOM 714 N N . ILE A 1 91 ? -23.050 3.998 35.249 1.00 98.44 91 ILE A N 1
ATOM 715 C CA . ILE A 1 91 ? -24.239 3.372 35.839 1.00 98.44 91 ILE A CA 1
ATOM 716 C C . ILE A 1 91 ? -23.966 2.977 37.294 1.00 98.44 91 ILE A C 1
ATOM 718 O O . ILE A 1 91 ? -24.750 3.313 38.184 1.00 98.44 91 ILE A O 1
ATOM 722 N N . SER A 1 92 ? -22.836 2.321 37.571 1.00 98.31 92 SER A N 1
ATOM 723 C CA . SER A 1 92 ? -22.447 1.916 38.928 1.00 98.31 92 SER A CA 1
ATOM 724 C C . SER A 1 92 ? -22.312 3.114 39.875 1.00 98.31 92 SER A C 1
ATOM 726 O O . SER A 1 92 ? -22.824 3.101 41.003 1.00 98.31 92 SER A O 1
ATOM 728 N N . LYS A 1 93 ? -21.700 4.202 39.396 1.00 98.31 93 LYS A N 1
ATOM 729 C CA . LYS A 1 93 ? -21.543 5.441 40.161 1.00 98.31 93 LYS A C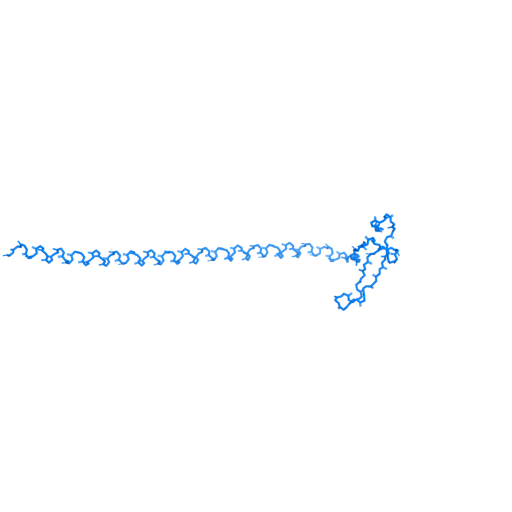A 1
ATOM 730 C C . LYS A 1 93 ? -22.894 6.083 40.478 1.00 98.31 93 LYS A C 1
ATOM 732 O O . LYS A 1 93 ? -23.139 6.424 41.636 1.00 98.31 93 LYS A O 1
ATOM 737 N N . LYS A 1 94 ? -23.788 6.200 39.489 1.00 98.00 94 LYS A N 1
ATOM 738 C CA . LYS A 1 94 ? -25.146 6.739 39.691 1.00 98.00 94 LYS A CA 1
ATOM 739 C C . LYS A 1 94 ? -25.958 5.872 40.652 1.00 98.00 94 LYS A C 1
ATOM 741 O O . LYS A 1 94 ? -26.578 6.407 41.566 1.00 98.00 94 LYS A O 1
ATOM 746 N N . ASN A 1 95 ? -25.885 4.547 40.528 1.00 98.19 95 ASN A N 1
ATOM 747 C CA . ASN A 1 95 ? -26.545 3.620 41.453 1.00 98.19 95 ASN A CA 1
ATOM 748 C C . ASN A 1 95 ? -26.049 3.792 42.892 1.00 98.19 95 ASN A C 1
ATOM 750 O O . ASN A 1 95 ? -26.841 3.807 43.833 1.00 98.19 95 ASN A O 1
ATOM 754 N N . THR A 1 96 ? -24.740 3.952 43.071 1.00 98.12 96 THR A N 1
ATOM 755 C CA . THR A 1 96 ? -24.139 4.213 44.383 1.00 98.12 96 THR A CA 1
ATOM 756 C C . THR A 1 96 ? -24.620 5.548 44.957 1.00 98.12 96 THR A C 1
ATOM 758 O O . THR A 1 96 ? -25.019 5.610 46.118 1.00 98.12 96 THR A O 1
ATOM 761 N N . GLN A 1 97 ? -24.673 6.601 44.139 1.00 98.06 97 GLN A N 1
ATOM 762 C CA . GLN A 1 97 ? -25.188 7.907 44.552 1.00 98.06 97 GLN A CA 1
ATOM 763 C C . GLN A 1 97 ? -26.664 7.847 44.974 1.00 98.06 97 GLN A C 1
ATOM 765 O O . GLN A 1 97 ? -27.023 8.403 46.011 1.00 98.06 97 GLN A O 1
ATOM 770 N N . ILE A 1 98 ? -27.507 7.140 44.215 1.00 98.38 98 ILE A N 1
ATOM 771 C CA . ILE A 1 98 ? -28.924 6.939 44.551 1.00 98.38 98 ILE A CA 1
ATOM 772 C C . ILE A 1 98 ? -29.056 6.237 45.905 1.00 98.38 98 ILE A C 1
ATOM 774 O O . ILE A 1 98 ? -29.826 6.688 46.749 1.00 98.38 98 ILE A O 1
ATOM 778 N N . LYS A 1 99 ? -28.273 5.178 46.152 1.00 98.19 99 LYS A N 1
ATOM 779 C CA . LYS A 1 99 ? -28.277 4.469 47.443 1.00 98.19 99 LYS A CA 1
ATOM 780 C C . LYS A 1 99 ? -27.967 5.409 48.611 1.00 98.19 99 LYS A C 1
ATOM 782 O O . LYS A 1 99 ? -28.696 5.392 49.598 1.00 98.19 99 LYS A O 1
ATOM 787 N N . TYR A 1 100 ? -26.940 6.253 48.493 1.00 98.31 100 TYR A N 1
ATOM 788 C CA . TYR A 1 100 ? -26.613 7.234 49.535 1.00 98.31 100 TYR A CA 1
ATOM 789 C C . TYR A 1 100 ? -27.744 8.236 49.772 1.00 98.31 100 TYR A C 1
ATOM 791 O O . TYR A 1 100 ? -28.087 8.510 50.921 1.00 98.31 100 TYR A O 1
ATOM 799 N N . LEU A 1 101 ? -28.354 8.752 48.703 1.00 98.06 101 LEU A N 1
ATOM 800 C CA . LEU A 1 101 ? -29.455 9.703 48.820 1.00 98.06 101 LEU A CA 1
ATOM 801 C C . LEU A 1 101 ? -30.666 9.082 49.531 1.00 98.06 101 LEU A C 1
ATOM 803 O O . LEU A 1 101 ? -31.253 9.722 50.399 1.00 98.06 101 LEU A O 1
ATOM 807 N N . LEU A 1 102 ? -30.998 7.824 49.224 1.00 98.12 102 LEU A N 1
ATOM 808 C CA . LEU A 1 102 ? -32.079 7.095 49.893 1.00 98.12 102 LEU A CA 1
ATOM 809 C C . LEU A 1 102 ? -31.823 6.926 51.395 1.00 98.12 102 LEU A C 1
ATOM 811 O O . LEU A 1 102 ? -32.741 7.110 52.190 1.00 98.12 102 LEU A O 1
ATOM 815 N N . VAL A 1 103 ? -30.582 6.627 51.792 1.00 97.62 103 VAL A N 1
ATOM 816 C CA . VAL A 1 103 ? -30.201 6.519 53.211 1.00 97.62 103 VAL A CA 1
ATOM 817 C C . VAL A 1 103 ? -30.350 7.865 53.928 1.00 97.62 103 VAL A C 1
ATOM 819 O O . VAL A 1 103 ? -30.909 7.913 55.022 1.00 97.62 103 VAL A O 1
ATOM 822 N N . ILE A 1 104 ? -29.902 8.961 53.308 1.00 97.69 104 ILE A N 1
ATOM 823 C CA . ILE A 1 104 ? -30.032 10.315 53.873 1.00 97.69 104 ILE A CA 1
ATOM 824 C C . ILE A 1 104 ? -31.507 10.695 54.035 1.00 97.69 104 ILE A C 1
ATOM 826 O O . ILE A 1 104 ? -31.900 11.173 55.097 1.00 97.69 104 ILE A O 1
ATOM 830 N N . ILE A 1 105 ? -32.332 10.460 53.010 1.00 97.69 105 ILE A N 1
ATOM 831 C CA . ILE A 1 105 ? -33.774 10.742 53.063 1.00 97.69 105 ILE A CA 1
ATOM 832 C C . ILE A 1 105 ? -34.433 9.938 54.187 1.00 97.69 105 ILE A C 1
ATOM 834 O O . ILE A 1 105 ? -35.164 10.513 54.988 1.00 97.69 105 ILE A O 1
ATOM 838 N N . ALA A 1 106 ? -34.140 8.638 54.296 1.00 96.62 106 ALA A N 1
ATOM 839 C CA . ALA A 1 106 ? -34.683 7.796 55.359 1.00 96.62 106 ALA A CA 1
ATOM 840 C C . ALA A 1 106 ? -34.316 8.324 56.756 1.00 96.62 106 ALA A C 1
ATOM 842 O O . ALA A 1 106 ? -35.173 8.383 57.636 1.00 96.62 106 ALA A O 1
ATOM 843 N N . PHE A 1 107 ? -33.069 8.766 56.947 1.00 96.56 107 PHE A N 1
ATOM 844 C CA . PHE A 1 107 ? -32.621 9.365 58.204 1.00 96.56 107 PHE A CA 1
ATOM 845 C C . PHE A 1 107 ? -33.369 10.666 58.527 1.00 96.56 107 PHE A C 1
ATOM 847 O O . PHE A 1 107 ? -33.864 10.832 59.638 1.00 96.56 107 PHE A O 1
ATOM 854 N N . LEU A 1 108 ? -33.513 11.570 57.553 1.00 96.12 108 LEU A N 1
ATOM 855 C CA . LEU A 1 108 ? -34.256 12.821 57.736 1.00 96.12 108 LEU A CA 1
ATOM 856 C C . LEU A 1 108 ? -35.737 12.579 58.056 1.00 96.12 108 LEU A C 1
ATOM 858 O O . LEU A 1 108 ? -36.287 13.256 58.920 1.00 96.12 108 LEU A O 1
ATOM 862 N N . CYS A 1 109 ? -36.377 11.601 57.408 1.00 95.62 109 CYS A N 1
ATOM 863 C CA . CYS A 1 109 ? -37.758 11.224 57.712 1.00 95.62 109 CYS A CA 1
ATOM 864 C C . CYS A 1 109 ? -37.917 10.731 59.154 1.00 95.62 109 CYS A C 1
ATOM 866 O O . CYS A 1 109 ? -38.886 11.103 59.808 1.00 95.62 109 CYS A O 1
ATOM 868 N N . LEU A 1 110 ? -36.970 9.938 59.665 1.00 94.38 110 LEU A N 1
ATOM 869 C CA . LEU A 1 110 ? -36.987 9.498 61.063 1.00 94.38 110 LEU A CA 1
ATOM 870 C C . LEU A 1 110 ? -36.866 10.684 62.028 1.00 94.38 110 LEU A C 1
ATOM 872 O O . LEU A 1 110 ? -37.605 10.737 63.001 1.00 94.38 110 LEU A O 1
ATOM 876 N N . MET A 1 111 ? -36.001 11.659 61.735 1.00 92.88 111 MET A N 1
ATOM 877 C CA . MET A 1 111 ? -35.793 12.845 62.582 1.00 92.88 111 MET A CA 1
ATOM 878 C C . MET A 1 111 ? -36.992 13.805 62.635 1.00 92.88 111 MET A C 1
ATOM 880 O O . MET A 1 111 ? -37.060 14.619 63.544 1.00 92.88 111 MET A O 1
ATOM 884 N N . LEU A 1 112 ? -37.910 13.745 61.666 1.00 90.94 112 LEU A N 1
ATOM 885 C CA . LEU A 1 112 ? -39.135 14.559 61.640 1.00 90.94 112 LEU A CA 1
ATOM 886 C C . LEU A 1 112 ? -40.334 13.868 62.312 1.00 90.94 112 LEU A C 1
ATOM 888 O O . LEU A 1 112 ? -41.382 14.489 62.473 1.00 90.94 112 LEU A O 1
ATOM 892 N N . LEU A 1 113 ? -40.203 12.582 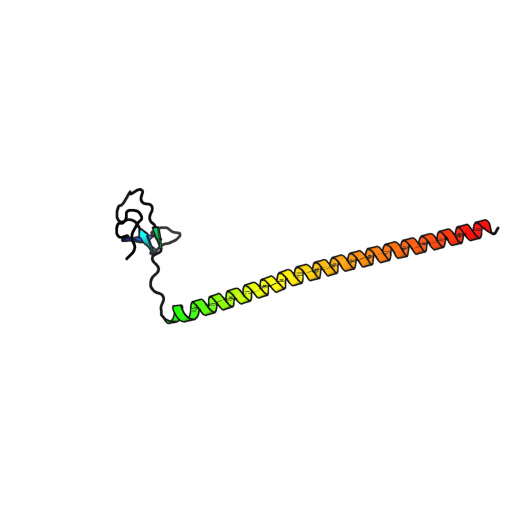62.657 1.00 86.44 113 LEU A N 1
ATOM 893 C CA . LEU A 1 113 ? -41.243 11.769 63.296 1.00 86.44 113 LEU A CA 1
ATOM 894 C C . LEU A 1 113 ? -41.092 11.679 64.830 1.00 86.44 113 LEU A C 1
ATOM 896 O O . LEU A 1 113 ? -41.908 11.013 65.468 1.00 86.44 113 LEU A O 1
ATOM 900 N N . PHE A 1 114 ? -40.091 12.349 65.411 1.00 73.38 114 PHE A N 1
ATOM 901 C CA . PHE A 1 114 ? -39.831 12.478 66.851 1.00 73.38 114 PHE A CA 1
ATOM 902 C C . PHE A 1 114 ? -39.693 13.953 67.230 1.00 73.38 114 PHE A C 1
ATOM 904 O O . PHE A 1 114 ? -40.081 14.294 68.370 1.00 73.38 114 PHE A O 1
#

Foldseek 3Di:
DDAFPVRHFWDKDADCDPVGHRWIWTDDPDPPDPRPDIDGDDPDDPPVCVVVVVVVVVVVVVVVVVVVVVVVVVVVVVVVVVVVVVVVVVVVVVVVVVVVVVVVVVVVVVVVVD